Protein AF-A0A8T5KUX3-F1 (afdb_monomer)

Foldseek 3Di:
DVVVVVVVVVVCVVVVVVVVVVVVVVCVVVCQQPFDPPPPQLWFPTKGFPQKWKFKDLDLVCPPGDGDDDDAFDKDKDAFHKMWIWIGRPPDIAIKIKGWHGIFIWGWHDPPGIITITTQDQDFTWIFIAHSVRHTDDTGTGGHPPD

Secondary structure (DSSP, 8-state):
-HHHHHHHHHHHHHHHHHHHHHHHHHHHHHHTS-----TT-TTEEEEEETTPEEEEESSTT-SS-------TT-EEEE-SEEEEEEEEETTEEEEEEEEESS-EEEEEEE-SSEEEEEE-SSS-EEEEEE-TTS-EEEEEEE-----

Mean predicted aligned error: 12.76 Å

Sequence (147 aa):
MVKKKILAIDLVLLVGTAAAVFGMFWYLTYSQVAFSPVGDVDKVLFDFSKDSELFISSDRIFTSLEKINLENGLVI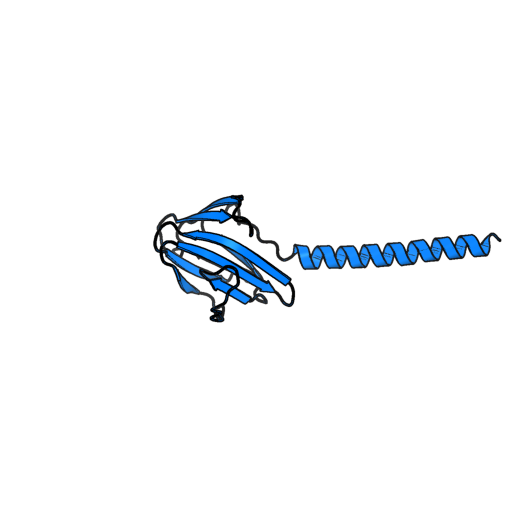PLEEGNYYLKIQTGTVSKIMKFDILEDVKLKVVDFGESYGIVNAEDVLLNVQVNDPDGNYVKSVLLGGGND

Radius of gyration: 21.07 Å; Cα contacts (8 Å, |Δi|>4): 276; chains: 1; bounding box: 60×28×62 Å

Structure (mmCIF, N/CA/C/O backbone):
data_AF-A0A8T5KUX3-F1
#
_entry.id   AF-A0A8T5KUX3-F1
#
loop_
_atom_site.group_PDB
_atom_site.id
_atom_site.type_symbol
_atom_site.label_atom_id
_atom_site.label_alt_id
_atom_site.label_comp_id
_atom_site.label_asym_id
_atom_site.label_entity_id
_atom_site.label_seq_id
_atom_site.pdbx_PDB_ins_code
_atom_site.Cartn_x
_atom_site.Cartn_y
_atom_site.Cartn_z
_atom_site.occupancy
_atom_site.B_iso_or_equiv
_atom_site.auth_seq_id
_atom_site.auth_comp_id
_atom_site.auth_asym_id
_atom_site.auth_atom_id
_atom_site.pdbx_PDB_model_num
ATOM 1 N N . MET A 1 1 ? 42.335 -1.672 -42.114 1.00 58.38 1 MET A N 1
ATOM 2 C CA . MET A 1 1 ? 41.058 -2.386 -41.858 1.00 58.38 1 MET A CA 1
ATOM 3 C C . MET A 1 1 ? 40.909 -2.872 -40.417 1.00 58.38 1 MET A C 1
ATOM 5 O O . MET A 1 1 ? 39.852 -2.648 -39.848 1.00 58.38 1 MET A O 1
ATOM 9 N N . VAL A 1 2 ? 41.940 -3.468 -39.805 1.00 62.22 2 VAL A N 1
ATOM 10 C CA . VAL A 1 2 ? 41.872 -4.054 -38.446 1.00 62.22 2 VAL A CA 1
ATOM 11 C C . VAL A 1 2 ? 41.497 -3.037 -37.353 1.00 62.22 2 VAL A C 1
ATOM 13 O O . VAL A 1 2 ? 40.565 -3.283 -36.596 1.00 62.22 2 VAL A O 1
ATOM 16 N N . LYS A 1 3 ? 42.116 -1.844 -37.338 1.00 65.94 3 LYS A N 1
ATOM 17 C CA . LYS A 1 3 ? 41.801 -0.787 -36.353 1.00 65.94 3 LYS A CA 1
ATOM 18 C C . LYS A 1 3 ? 40.332 -0.339 -36.360 1.00 65.94 3 LYS A C 1
ATOM 20 O O . LYS A 1 3 ? 39.783 -0.104 -35.298 1.00 65.94 3 LYS A O 1
ATOM 25 N N . LYS A 1 4 ? 39.682 -0.262 -37.532 1.00 66.94 4 LYS A N 1
ATOM 26 C CA . LYS A 1 4 ? 38.257 0.120 -37.638 1.00 66.94 4 LYS A CA 1
ATOM 27 C C . LYS A 1 4 ? 37.323 -0.943 -37.047 1.00 66.94 4 LYS A C 1
ATOM 29 O O . LYS A 1 4 ? 36.284 -0.587 -36.512 1.00 66.94 4 LYS A O 1
ATOM 34 N N . LYS A 1 5 ? 37.694 -2.227 -37.137 1.00 69.62 5 LYS A N 1
ATOM 35 C CA . LYS A 1 5 ? 36.919 -3.326 -36.540 1.00 69.62 5 LYS A CA 1
ATOM 36 C C . LYS A 1 5 ? 37.046 -3.348 -35.016 1.00 69.62 5 LYS A C 1
ATOM 38 O O . LYS A 1 5 ? 36.040 -3.532 -34.351 1.00 69.62 5 LYS A O 1
ATOM 43 N N . ILE A 1 6 ? 38.244 -3.099 -34.486 1.00 72.38 6 ILE A N 1
ATOM 44 C CA . ILE A 1 6 ? 38.477 -3.000 -33.034 1.00 72.38 6 ILE A CA 1
ATOM 45 C C . ILE A 1 6 ? 37.669 -1.835 -32.448 1.00 72.38 6 ILE A C 1
ATOM 47 O O . ILE A 1 6 ? 36.907 -2.029 -31.514 1.00 72.38 6 ILE A O 1
ATOM 51 N N . LEU A 1 7 ? 37.721 -0.664 -33.091 1.00 75.88 7 LEU A N 1
ATOM 52 C CA . LEU A 1 7 ? 36.981 0.526 -32.653 1.00 75.88 7 LEU A CA 1
ATOM 53 C C . LEU A 1 7 ? 35.454 0.326 -32.666 1.00 75.88 7 LEU A C 1
ATOM 55 O O . LEU A 1 7 ? 34.754 0.854 -31.810 1.00 75.88 7 LEU A O 1
ATOM 59 N N . ALA A 1 8 ? 34.934 -0.447 -33.624 1.00 76.75 8 ALA A N 1
ATOM 60 C CA . ALA A 1 8 ? 33.513 -0.786 -33.679 1.00 76.75 8 ALA A CA 1
ATOM 61 C C . ALA A 1 8 ? 33.100 -1.762 -32.565 1.00 76.75 8 ALA A C 1
ATOM 63 O O . ALA A 1 8 ? 32.021 -1.615 -32.001 1.00 76.75 8 ALA A O 1
ATOM 64 N N . ILE A 1 9 ? 33.956 -2.733 -32.235 1.00 81.06 9 ILE A N 1
ATOM 65 C CA . ILE A 1 9 ? 33.708 -3.686 -31.145 1.00 81.06 9 ILE A CA 1
ATOM 66 C C . ILE A 1 9 ? 33.728 -2.965 -29.793 1.00 81.06 9 ILE A C 1
ATOM 68 O O . ILE A 1 9 ? 32.810 -3.162 -29.001 1.00 81.06 9 ILE A O 1
ATOM 72 N N . ASP A 1 10 ? 34.701 -2.080 -29.569 1.00 79.00 10 ASP A N 1
ATOM 73 C CA . ASP A 1 10 ? 34.790 -1.283 -28.340 1.00 79.00 10 ASP A CA 1
ATOM 74 C C . ASP A 1 10 ? 33.567 -0.374 -28.165 1.00 79.00 10 ASP A C 1
ATOM 76 O O . ASP A 1 10 ? 33.024 -0.265 -27.067 1.00 79.00 10 ASP A O 1
ATOM 80 N N . LEU A 1 11 ? 33.074 0.229 -29.254 1.00 84.94 11 LEU A N 1
ATOM 81 C CA . LEU A 1 11 ? 31.861 1.047 -29.225 1.00 84.94 11 LEU A CA 1
ATOM 82 C C . LEU A 1 11 ? 30.625 0.219 -28.842 1.00 84.94 11 LEU A C 1
ATOM 84 O O . LEU A 1 11 ? 29.828 0.652 -28.013 1.00 84.94 11 LEU A O 1
ATOM 88 N N . VAL A 1 12 ? 30.467 -0.974 -29.423 1.00 88.56 12 VAL A N 1
ATOM 89 C CA . VAL A 1 12 ? 29.338 -1.870 -29.120 1.00 88.56 12 VAL A CA 1
ATOM 90 C C . VAL A 1 12 ? 29.397 -2.351 -27.673 1.00 88.56 12 VAL A C 1
ATOM 92 O O . VAL A 1 12 ? 28.370 -2.361 -26.998 1.00 88.56 12 VAL A O 1
ATOM 95 N N . LEU A 1 13 ? 30.586 -2.692 -27.172 1.00 87.06 13 LEU A N 1
ATOM 96 C CA . LEU A 1 13 ? 30.791 -3.059 -25.771 1.00 87.06 13 LEU A CA 1
ATOM 97 C C . LEU A 1 13 ? 30.439 -1.907 -24.832 1.00 87.06 13 LEU A C 1
ATOM 99 O O . LEU A 1 13 ? 29.737 -2.120 -23.846 1.00 87.06 13 LEU A O 1
ATOM 103 N N . LEU A 1 14 ? 30.870 -0.687 -25.146 1.00 89.38 14 LEU A N 1
ATOM 104 C CA . LEU A 1 14 ? 30.622 0.478 -24.304 1.00 89.38 14 LEU A CA 1
ATOM 105 C C . LEU A 1 14 ? 29.132 0.849 -24.266 1.00 89.38 14 LEU A C 1
ATOM 107 O O . LEU A 1 14 ? 28.577 1.052 -23.187 1.00 89.38 14 LEU A O 1
ATOM 111 N N . VAL A 1 15 ? 28.459 0.858 -25.421 1.00 90.12 15 VAL A N 1
ATOM 112 C CA . VAL A 1 15 ? 27.014 1.127 -25.512 1.00 90.12 15 VAL A CA 1
ATOM 113 C C . VAL A 1 15 ? 26.199 0.006 -24.867 1.00 90.12 15 VAL A C 1
ATOM 115 O O . VAL A 1 15 ? 25.266 0.286 -24.119 1.00 90.12 15 VAL A O 1
ATOM 118 N N . GLY A 1 16 ? 26.564 -1.256 -25.104 1.00 88.50 16 GLY A N 1
ATOM 119 C CA . GLY A 1 16 ? 25.891 -2.410 -24.508 1.00 88.50 16 GLY A CA 1
ATOM 120 C C . GLY A 1 16 ? 26.022 -2.436 -22.986 1.00 88.50 16 GLY A C 1
ATOM 121 O O . GLY A 1 16 ? 25.038 -2.665 -22.289 1.00 88.50 16 GLY A O 1
ATOM 122 N N . THR A 1 17 ? 27.209 -2.118 -22.464 1.00 89.25 17 THR A N 1
ATOM 123 C CA . THR A 1 17 ? 27.446 -2.039 -21.015 1.00 89.25 17 THR A CA 1
ATOM 124 C C . THR A 1 17 ? 26.673 -0.877 -20.398 1.00 89.25 17 THR A C 1
ATOM 126 O O . THR A 1 17 ? 26.015 -1.061 -19.379 1.00 89.25 17 THR A O 1
ATOM 129 N N . ALA A 1 18 ? 26.673 0.299 -21.033 1.00 88.12 18 ALA A N 1
ATOM 130 C CA . ALA A 1 18 ? 25.885 1.435 -20.562 1.00 88.12 18 ALA A CA 1
ATOM 131 C C . ALA A 1 18 ? 24.381 1.112 -20.540 1.00 88.12 18 ALA A C 1
ATOM 133 O O . ALA A 1 18 ? 23.720 1.356 -19.535 1.00 88.12 18 ALA A O 1
ATOM 134 N N . ALA A 1 19 ? 23.851 0.502 -21.604 1.00 87.06 19 ALA A N 1
ATOM 135 C CA . ALA A 1 19 ? 22.453 0.086 -21.672 1.00 87.06 19 ALA A CA 1
ATOM 136 C C . ALA A 1 19 ? 22.104 -0.964 -20.604 1.00 87.06 19 ALA A C 1
ATOM 138 O O . ALA A 1 19 ? 21.050 -0.867 -19.982 1.00 87.06 19 ALA A O 1
ATOM 139 N N . ALA A 1 20 ? 22.994 -1.927 -20.348 1.00 86.69 20 ALA A N 1
ATOM 140 C CA . ALA A 1 20 ? 22.808 -2.925 -19.297 1.00 86.69 20 ALA A CA 1
ATOM 141 C C . ALA A 1 20 ? 22.789 -2.290 -17.898 1.00 86.69 20 ALA A C 1
ATOM 143 O O . ALA A 1 20 ? 21.924 -2.616 -17.090 1.00 86.69 20 ALA A O 1
ATOM 144 N N . VAL A 1 21 ? 23.692 -1.343 -17.626 1.00 85.62 21 VAL A N 1
ATOM 145 C CA . VAL A 1 21 ? 23.729 -0.607 -16.354 1.00 85.62 21 VAL A CA 1
ATOM 146 C C . VAL A 1 21 ? 22.464 0.235 -16.178 1.00 85.62 21 VAL A C 1
ATOM 148 O O . VAL A 1 21 ? 21.827 0.156 -15.132 1.00 85.62 21 VAL A O 1
ATOM 151 N N . PHE A 1 22 ? 22.038 0.977 -17.205 1.00 82.62 22 PHE A N 1
ATOM 152 C CA . PHE A 1 22 ? 20.776 1.725 -17.168 1.00 82.62 22 PHE A CA 1
ATOM 153 C C . PHE A 1 22 ? 19.563 0.810 -16.973 1.00 82.62 22 PHE A C 1
ATOM 155 O O . PHE A 1 22 ? 18.687 1.127 -16.174 1.00 82.62 22 PHE A O 1
ATOM 162 N N . GLY A 1 23 ? 19.527 -0.340 -17.651 1.00 77.12 23 GLY A N 1
ATOM 163 C CA . GLY A 1 23 ? 18.481 -1.345 -17.476 1.00 77.12 23 GLY A CA 1
ATOM 164 C C . GLY A 1 23 ? 18.457 -1.929 -16.063 1.00 77.12 23 GLY A C 1
ATOM 165 O O . GLY A 1 23 ? 17.382 -2.142 -15.512 1.00 77.12 23 GLY A O 1
ATOM 166 N N . MET A 1 24 ? 19.622 -2.123 -15.443 1.00 73.00 24 MET A N 1
ATOM 167 C CA . MET A 1 24 ? 19.733 -2.589 -14.061 1.00 73.00 24 MET A CA 1
ATOM 168 C C . MET A 1 24 ? 19.239 -1.536 -13.064 1.00 73.00 24 MET A C 1
ATOM 170 O O . MET A 1 24 ? 18.471 -1.875 -12.169 1.00 73.00 24 MET A O 1
ATOM 174 N N . PHE A 1 25 ? 19.602 -0.261 -13.240 1.00 69.94 25 PHE A N 1
ATOM 175 C CA . PHE A 1 25 ? 19.051 0.826 -12.424 1.00 69.94 25 PHE A CA 1
ATOM 176 C C . PHE A 1 25 ? 17.536 0.948 -12.596 1.00 69.94 25 PHE A C 1
ATOM 178 O O . PHE A 1 25 ? 16.821 1.042 -11.605 1.00 69.94 25 PHE A O 1
ATOM 185 N N . TRP A 1 26 ? 17.034 0.861 -13.830 1.00 63.53 26 TRP A N 1
ATOM 186 C CA . TRP A 1 26 ? 15.598 0.858 -14.102 1.00 63.53 26 TRP A CA 1
ATOM 187 C C . TRP A 1 26 ? 14.897 -0.314 -13.410 1.00 63.53 26 TRP A C 1
ATOM 189 O O . TRP A 1 26 ? 13.910 -0.117 -12.710 1.00 63.53 26 TRP A O 1
ATOM 199 N N . TYR A 1 27 ? 15.427 -1.531 -13.540 1.00 64.06 27 TYR A N 1
ATOM 200 C CA . TYR A 1 27 ? 14.873 -2.705 -12.871 1.00 64.06 27 TYR A CA 1
ATOM 201 C C . TYR A 1 27 ? 14.849 -2.529 -11.351 1.00 64.06 27 TYR A C 1
ATOM 203 O O . TYR A 1 27 ? 13.820 -2.778 -10.739 1.00 64.06 27 TYR A O 1
ATOM 211 N N . LEU A 1 28 ? 15.934 -2.050 -10.741 1.00 56.12 28 LEU A N 1
ATOM 212 C CA . LEU A 1 28 ? 16.003 -1.861 -9.292 1.00 56.12 28 LEU A CA 1
ATOM 213 C C . LEU A 1 28 ? 15.039 -0.774 -8.801 1.00 56.12 28 LEU A C 1
ATOM 215 O O . LEU A 1 28 ? 14.338 -1.000 -7.823 1.00 56.12 28 LEU A O 1
ATOM 219 N N . THR A 1 29 ? 14.934 0.364 -9.489 1.00 54.69 29 THR A N 1
ATOM 220 C CA . THR A 1 29 ? 14.006 1.439 -9.102 1.00 54.69 29 THR A CA 1
ATOM 221 C C . THR A 1 29 ? 12.540 1.026 -9.264 1.00 54.69 29 THR A C 1
ATOM 223 O O . THR A 1 29 ? 11.725 1.325 -8.399 1.00 54.69 29 THR A O 1
ATOM 226 N N . TYR A 1 30 ? 12.188 0.294 -10.325 1.00 49.00 30 TYR A N 1
ATOM 227 C CA . TYR A 1 30 ? 10.811 -0.177 -10.532 1.00 49.00 30 TYR A CA 1
ATOM 228 C C . TYR A 1 30 ? 10.463 -1.420 -9.697 1.00 49.00 30 TYR A C 1
ATOM 230 O O . TYR A 1 30 ? 9.306 -1.605 -9.330 1.00 49.00 30 TYR A O 1
ATOM 238 N N . SER A 1 31 ? 11.448 -2.260 -9.368 1.00 46.62 31 SER A N 1
ATOM 239 C CA . SER A 1 31 ? 11.279 -3.443 -8.515 1.00 46.62 31 SER A CA 1
ATOM 240 C C . SER A 1 31 ? 11.194 -3.100 -7.028 1.00 46.62 31 SER A C 1
ATOM 242 O O . SER A 1 31 ? 10.744 -3.944 -6.257 1.00 46.62 31 SER A O 1
ATOM 244 N N . GLN A 1 32 ? 11.636 -1.909 -6.611 1.00 43.28 32 GLN A N 1
ATOM 245 C CA . GLN A 1 32 ? 11.576 -1.467 -5.213 1.00 43.28 32 GLN A CA 1
ATOM 246 C C . GLN A 1 32 ? 10.194 -0.988 -4.774 1.00 43.28 32 GLN A C 1
ATOM 248 O O . GLN A 1 32 ? 9.967 -0.839 -3.578 1.00 43.28 32 GLN A O 1
ATOM 253 N N . VAL A 1 33 ? 9.224 -0.880 -5.689 1.00 45.38 33 VAL A N 1
ATOM 254 C CA . VAL A 1 33 ? 7.807 -0.918 -5.299 1.00 45.38 33 VAL A CA 1
ATOM 255 C C . VAL A 1 33 ? 7.422 -2.381 -5.025 1.00 45.38 33 VAL A C 1
ATOM 257 O O . VAL A 1 33 ? 6.582 -2.990 -5.694 1.00 45.38 33 VAL A O 1
ATOM 260 N N . ALA A 1 34 ? 8.150 -2.995 -4.094 1.00 43.97 34 ALA A N 1
ATOM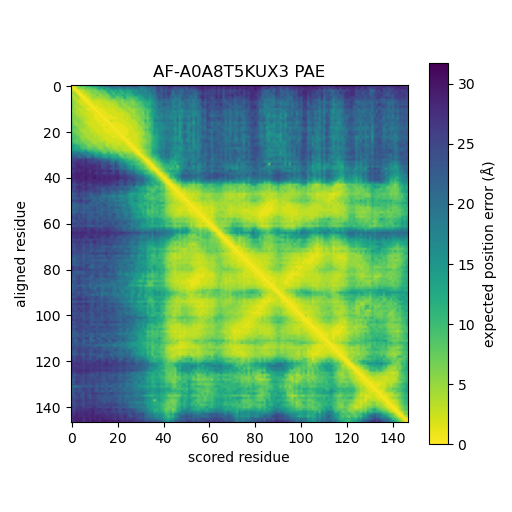 261 C CA . ALA A 1 34 ? 8.013 -4.384 -3.711 1.00 43.97 34 ALA A CA 1
ATOM 262 C C . ALA A 1 34 ? 6.823 -4.505 -2.764 1.00 43.97 34 ALA A C 1
ATOM 264 O O . ALA A 1 34 ? 6.962 -4.440 -1.556 1.00 43.97 34 ALA A O 1
ATOM 265 N N . PHE A 1 35 ? 5.636 -4.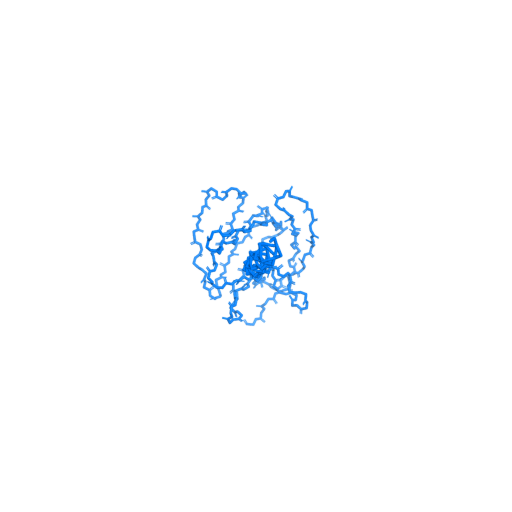709 -3.327 1.00 50.19 35 PHE A N 1
ATOM 266 C CA . PHE A 1 35 ? 4.474 -5.111 -2.543 1.00 50.19 35 PHE A CA 1
ATOM 267 C C . PHE A 1 35 ? 4.619 -6.585 -2.195 1.00 50.19 35 PHE A C 1
ATOM 269 O O . PHE A 1 35 ? 4.157 -7.445 -2.952 1.00 50.19 35 PHE A O 1
ATOM 276 N N . SER A 1 36 ? 5.262 -6.893 -1.076 1.00 42.88 36 SER A N 1
ATOM 277 C CA . SER A 1 36 ? 5.134 -8.231 -0.523 1.00 42.88 36 SER A CA 1
ATOM 278 C C . SER A 1 36 ? 3.942 -8.234 0.431 1.00 42.88 36 SER A C 1
ATOM 280 O O . SER A 1 36 ? 3.951 -7.464 1.389 1.00 42.88 36 SER A O 1
ATOM 282 N N . PRO A 1 37 ? 2.922 -9.105 0.267 1.00 46.50 37 PRO A N 1
ATOM 283 C CA . PRO A 1 37 ? 2.334 -9.688 1.469 1.00 46.50 37 PRO A CA 1
ATOM 284 C C . PRO A 1 37 ? 3.479 -10.105 2.377 1.00 46.50 37 PRO A C 1
ATOM 286 O O . PRO A 1 37 ? 4.336 -10.884 1.946 1.00 46.50 37 PRO A O 1
ATOM 289 N N . VAL A 1 38 ? 3.525 -9.578 3.590 1.00 46.84 38 VAL A N 1
ATOM 290 C CA . VAL A 1 38 ? 4.487 -10.070 4.563 1.00 46.84 38 VAL A CA 1
ATOM 291 C C . VAL A 1 38 ? 3.971 -11.437 5.008 1.00 46.84 38 VAL A C 1
ATOM 293 O O . VAL A 1 38 ? 3.124 -11.545 5.887 1.00 46.84 38 VAL A O 1
ATOM 296 N N . GLY A 1 39 ? 4.420 -12.491 4.324 1.00 42.16 39 GLY A N 1
ATOM 297 C CA . GLY A 1 39 ? 4.319 -13.845 4.853 1.00 42.16 39 GLY A CA 1
ATOM 298 C C . GLY A 1 39 ? 5.090 -13.891 6.170 1.00 42.16 39 GLY A C 1
ATOM 299 O O . GLY A 1 39 ? 6.221 -13.415 6.208 1.00 42.16 39 GLY A O 1
ATOM 300 N N . ASP A 1 40 ? 4.443 -14.418 7.209 1.00 40.84 40 ASP A N 1
ATOM 301 C CA . ASP A 1 40 ? 4.832 -14.487 8.632 1.00 40.84 40 ASP A CA 1
ATOM 302 C C . ASP A 1 40 ? 4.423 -13.324 9.547 1.00 40.84 40 ASP A C 1
ATOM 304 O O . ASP A 1 40 ? 4.590 -13.434 10.762 1.00 40.84 40 ASP A O 1
ATOM 308 N N . VAL A 1 41 ? 3.798 -12.257 9.038 1.00 47.31 41 VAL A N 1
ATOM 309 C CA . VAL A 1 41 ? 3.125 -11.280 9.908 1.00 47.31 41 VAL A CA 1
ATOM 310 C C . VAL A 1 41 ? 1.661 -11.236 9.506 1.00 47.31 41 VAL A C 1
ATOM 312 O O . VAL A 1 41 ? 1.281 -10.462 8.632 1.00 47.31 41 VAL A O 1
ATOM 315 N N . ASP A 1 42 ? 0.838 -12.055 10.168 1.00 52.28 42 ASP A N 1
ATOM 316 C CA . ASP A 1 42 ? -0.619 -12.214 9.976 1.00 52.28 42 ASP A CA 1
ATOM 317 C C . ASP A 1 42 ? -1.438 -10.907 10.101 1.00 52.28 42 ASP A C 1
ATOM 319 O O . ASP A 1 42 ? -2.657 -10.940 10.205 1.00 52.28 42 ASP A O 1
ATOM 323 N N . LYS A 1 43 ? -0.796 -9.738 10.139 1.00 60.38 43 LYS A N 1
ATOM 324 C CA . LYS A 1 43 ? -1.396 -8.441 10.443 1.00 60.38 43 LYS A CA 1
ATOM 325 C C . LYS A 1 43 ? -1.198 -7.392 9.346 1.00 60.38 43 LYS A C 1
ATOM 327 O O . LYS A 1 43 ? -1.892 -6.386 9.395 1.00 60.38 43 LYS A O 1
ATOM 332 N N . VAL A 1 44 ? -0.299 -7.582 8.368 1.00 64.31 44 VAL A N 1
ATOM 333 C CA . VAL A 1 44 ? 0.042 -6.538 7.372 1.00 64.31 44 VAL A CA 1
ATOM 334 C C . VAL A 1 44 ? -0.543 -6.847 5.988 1.00 64.31 44 VAL A C 1
ATOM 336 O O . VAL A 1 44 ? -0.139 -7.794 5.316 1.00 64.31 44 VAL A O 1
ATOM 339 N N . LEU A 1 45 ? -1.475 -6.003 5.539 1.00 68.69 45 LEU A N 1
ATOM 340 C CA . LEU A 1 45 ? -2.113 -6.045 4.216 1.00 68.69 45 LEU A CA 1
ATOM 341 C C . LEU A 1 45 ? -1.136 -5.699 3.093 1.00 68.69 45 LEU A C 1
ATOM 343 O O . LEU A 1 45 ? -1.022 -6.425 2.102 1.00 68.69 45 LEU A O 1
ATOM 347 N N . PHE A 1 46 ? -0.459 -4.565 3.260 1.00 73.69 46 PHE A N 1
ATOM 348 C CA . PHE A 1 46 ? 0.443 -3.966 2.285 1.00 73.69 46 PHE A CA 1
ATOM 349 C C . PHE A 1 46 ? 1.532 -3.200 3.022 1.00 73.69 46 PHE A C 1
ATOM 351 O O . PHE A 1 46 ? 1.236 -2.560 4.028 1.00 73.69 46 PHE A O 1
ATOM 358 N N . ASP A 1 47 ? 2.746 -3.229 2.485 1.00 75.75 47 ASP A N 1
ATOM 359 C CA . ASP A 1 47 ? 3.856 -2.363 2.872 1.00 75.75 47 ASP A CA 1
ATOM 360 C C . ASP A 1 47 ? 4.223 -1.464 1.677 1.00 75.75 47 ASP A C 1
ATOM 362 O O . ASP A 1 47 ? 4.021 -1.837 0.514 1.00 75.75 47 ASP A O 1
ATOM 366 N N . PHE A 1 48 ? 4.642 -0.233 1.962 1.00 79.25 48 PHE A N 1
ATOM 367 C CA . PHE A 1 48 ? 5.054 0.739 0.957 1.00 79.25 48 PHE A CA 1
ATOM 368 C C . PHE A 1 48 ? 5.952 1.825 1.542 1.00 79.25 48 PHE A C 1
ATOM 370 O O . PHE A 1 48 ? 5.871 2.180 2.715 1.00 79.25 48 PHE A O 1
ATOM 377 N N . SER A 1 49 ? 6.811 2.386 0.698 1.00 79.94 49 SER A N 1
ATOM 378 C CA . SER A 1 49 ? 7.777 3.407 1.104 1.00 79.94 49 SER A CA 1
ATOM 379 C C . SER A 1 49 ? 7.102 4.698 1.594 1.00 79.94 49 SER A C 1
ATOM 381 O O . SER A 1 49 ? 6.058 5.107 1.084 1.00 79.94 49 SER A O 1
ATOM 383 N N . LYS A 1 50 ? 7.722 5.376 2.568 1.00 82.25 50 LYS A N 1
ATOM 384 C CA . LYS A 1 50 ? 7.205 6.618 3.182 1.00 82.25 50 LYS A CA 1
ATOM 385 C C . LYS A 1 50 ? 7.097 7.812 2.234 1.00 82.25 50 LYS A C 1
ATOM 387 O O . LYS A 1 50 ? 6.373 8.758 2.519 1.00 82.25 50 LYS A O 1
ATOM 392 N N . ASP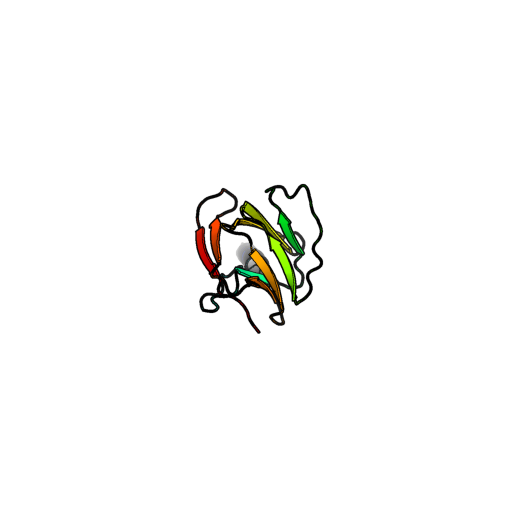 A 1 51 ? 7.822 7.785 1.123 1.00 82.06 51 ASP A N 1
ATOM 393 C CA . ASP A 1 51 ? 7.743 8.789 0.057 1.00 82.06 51 ASP A CA 1
ATOM 394 C C . ASP A 1 51 ? 6.540 8.584 -0.883 1.00 82.06 51 ASP A C 1
ATOM 396 O O . ASP A 1 51 ? 6.369 9.331 -1.848 1.00 82.06 51 ASP A O 1
ATOM 400 N N . SER A 1 52 ? 5.715 7.570 -0.615 1.00 83.06 52 SER A N 1
ATOM 401 C CA . SER A 1 52 ? 4.568 7.213 -1.439 1.00 83.06 52 SER A CA 1
ATOM 402 C C . SER A 1 52 ? 3.270 7.819 -0.910 1.00 83.06 52 SER A C 1
ATOM 404 O O . SER A 1 52 ? 3.051 7.934 0.292 1.00 83.06 52 SER A O 1
ATOM 406 N N . GLU A 1 53 ? 2.371 8.167 -1.824 1.00 83.69 53 GLU A N 1
ATOM 407 C CA . GLU A 1 53 ? 1.009 8.599 -1.522 1.00 83.69 53 GLU A CA 1
ATOM 408 C C . GLU A 1 53 ? 0.054 7.402 -1.593 1.00 83.69 53 GLU A C 1
ATOM 410 O O . GLU A 1 53 ? 0.098 6.626 -2.552 1.00 83.69 53 GLU A O 1
ATOM 415 N N . LEU A 1 54 ? -0.825 7.265 -0.597 1.00 83.50 54 LEU A N 1
ATOM 416 C CA . LEU A 1 54 ? -1.863 6.237 -0.549 1.00 83.50 54 LEU A CA 1
ATOM 417 C C . LEU A 1 54 ? -3.224 6.838 -0.901 1.00 83.50 54 LEU A C 1
ATOM 419 O O . LEU A 1 54 ? -3.641 7.845 -0.330 1.00 83.50 54 LEU A O 1
ATOM 423 N N . PHE A 1 55 ? -3.949 6.159 -1.781 1.00 85.62 55 PHE A N 1
ATOM 424 C CA . PHE A 1 55 ? -5.324 6.478 -2.136 1.00 85.62 55 PHE A CA 1
ATOM 425 C C . PHE A 1 55 ? -6.186 5.230 -2.000 1.00 85.62 55 PHE A C 1
ATOM 427 O O . PHE A 1 55 ? -5.816 4.158 -2.481 1.00 85.62 55 PHE A O 1
ATOM 434 N N . ILE A 1 56 ? -7.353 5.381 -1.383 1.00 85.31 56 ILE A N 1
ATOM 435 C CA . ILE A 1 56 ? -8.371 4.335 -1.291 1.00 85.31 56 ILE A CA 1
ATOM 436 C C . ILE A 1 56 ? -9.663 4.908 -1.862 1.00 85.31 56 ILE A C 1
ATOM 438 O O . ILE A 1 56 ? -10.050 6.024 -1.526 1.00 85.31 56 ILE A O 1
ATOM 442 N N . SER A 1 57 ? -10.312 4.173 -2.760 1.00 85.94 57 SER A N 1
ATOM 443 C CA . SER A 1 57 ? -11.570 4.599 -3.373 1.00 85.94 57 SER A CA 1
ATOM 444 C C . SER A 1 57 ? -12.430 3.399 -3.741 1.00 85.94 57 SER A C 1
ATOM 446 O O . SER A 1 57 ? -11.906 2.338 -4.056 1.00 85.94 57 SER A O 1
ATOM 448 N N . SER A 1 58 ? -13.750 3.560 -3.755 1.00 85.81 58 SER A N 1
ATOM 449 C CA . SER A 1 58 ? -14.670 2.575 -4.343 1.00 85.81 58 SER A CA 1
ATOM 450 C C . SER A 1 58 ? -14.681 2.617 -5.880 1.00 85.81 58 SER A C 1
ATOM 452 O O . SER A 1 58 ? -15.256 1.741 -6.524 1.00 85.81 58 SER A O 1
ATOM 454 N N . ASP A 1 59 ? -14.014 3.606 -6.487 1.00 83.81 59 ASP A N 1
ATOM 455 C CA . ASP A 1 59 ? -13.918 3.792 -7.933 1.00 83.81 59 ASP A CA 1
ATOM 456 C C . ASP A 1 59 ? -12.488 3.548 -8.451 1.00 83.81 59 ASP A C 1
ATOM 458 O O . ASP A 1 59 ? -11.518 4.135 -7.970 1.00 83.81 59 ASP A O 1
ATOM 462 N N . ARG A 1 60 ? -12.360 2.721 -9.499 1.00 80.56 60 ARG A N 1
ATOM 463 C CA . ARG A 1 60 ? -11.078 2.327 -10.115 1.00 80.56 60 ARG A CA 1
ATOM 464 C C . ARG A 1 60 ? -10.302 3.513 -10.678 1.00 80.56 60 ARG A C 1
ATOM 466 O O . ARG A 1 60 ? -9.075 3.466 -10.735 1.00 80.56 60 ARG A O 1
ATOM 473 N N . ILE A 1 61 ? -11.003 4.542 -11.152 1.00 81.81 61 ILE A N 1
ATOM 474 C CA . ILE A 1 61 ? -10.370 5.735 -11.733 1.00 81.81 61 ILE A CA 1
ATOM 475 C C . ILE A 1 61 ? -10.098 6.822 -10.688 1.00 81.81 61 ILE A C 1
ATOM 477 O O . ILE A 1 61 ? -9.555 7.866 -11.043 1.00 81.81 61 ILE A O 1
ATOM 481 N N . PHE A 1 62 ? -10.415 6.555 -9.414 1.00 79.44 62 PHE A N 1
ATOM 482 C CA . PHE A 1 62 ? -10.188 7.454 -8.288 1.00 79.44 62 PHE A CA 1
ATOM 483 C C . PHE A 1 62 ? -10.734 8.863 -8.566 1.00 79.44 62 PHE A C 1
ATOM 485 O O . PHE A 1 62 ? -10.010 9.847 -8.481 1.00 79.44 62 PHE A O 1
ATOM 492 N N . THR A 1 63 ? -12.005 8.985 -8.956 1.00 71.88 63 THR A N 1
ATOM 493 C CA . THR A 1 63 ? -12.620 10.297 -9.251 1.00 71.88 63 THR A CA 1
ATOM 494 C C . THR A 1 63 ? -12.765 11.189 -8.018 1.00 71.88 63 THR A C 1
ATOM 496 O O . THR A 1 63 ? -12.678 12.411 -8.134 1.00 71.88 63 THR A O 1
ATOM 499 N N . SER A 1 64 ? -12.939 10.592 -6.838 1.00 61.12 64 SER A N 1
ATOM 500 C CA . SER A 1 64 ? -12.946 11.285 -5.549 1.00 61.12 64 SER A CA 1
ATOM 501 C C . SER A 1 64 ? -11.628 11.021 -4.825 1.00 61.12 64 SER A C 1
ATOM 503 O O . SER A 1 64 ? -11.512 10.070 -4.054 1.00 61.12 64 SER A O 1
ATOM 505 N N . LEU A 1 65 ? -10.610 11.832 -5.122 1.00 61.66 65 LEU A N 1
ATOM 506 C CA . LEU A 1 65 ? -9.325 11.788 -4.424 1.00 61.66 65 LEU A CA 1
ATOM 507 C C . LEU A 1 65 ? -9.410 12.659 -3.177 1.00 61.66 65 LEU A C 1
ATOM 509 O O . LEU A 1 65 ? -9.176 13.865 -3.242 1.00 61.66 65 LEU A O 1
ATOM 513 N N . GLU A 1 66 ? -9.695 12.051 -2.033 1.00 59.34 66 GLU A N 1
ATOM 514 C CA . GLU A 1 66 ? -9.314 12.670 -0.772 1.00 59.34 66 GLU A CA 1
ATOM 515 C C . GLU A 1 66 ? -7.867 12.261 -0.493 1.00 59.34 66 GLU A C 1
ATOM 517 O O . GLU A 1 66 ? -7.545 11.079 -0.362 1.00 59.34 66 GLU A O 1
ATOM 522 N N . LYS A 1 67 ? -6.952 13.235 -0.523 1.00 61.00 67 LYS A N 1
ATOM 523 C CA . LYS A 1 67 ? -5.544 12.973 -0.236 1.00 61.00 67 LYS A CA 1
ATOM 524 C C . LYS A 1 67 ? -5.421 12.656 1.250 1.00 61.00 67 LYS A C 1
ATOM 526 O O . LYS A 1 67 ? -5.551 13.544 2.089 1.00 61.00 67 LYS A O 1
ATOM 531 N N . ILE A 1 68 ? -5.166 11.391 1.556 1.00 68.38 68 ILE A N 1
ATOM 532 C CA . ILE A 1 68 ? -4.927 10.934 2.917 1.00 68.38 68 ILE A CA 1
ATOM 533 C C . ILE A 1 68 ? -3.488 11.307 3.280 1.00 68.38 68 ILE A C 1
ATOM 535 O O . ILE A 1 68 ? -2.538 10.794 2.687 1.00 68.38 68 ILE A O 1
ATOM 539 N N . ASN A 1 69 ? -3.312 12.216 4.241 1.00 73.94 69 ASN A N 1
ATOM 540 C CA . ASN A 1 69 ? -1.997 12.438 4.835 1.00 73.94 69 ASN A CA 1
ATOM 541 C C . ASN A 1 69 ? -1.660 11.219 5.691 1.00 73.94 69 ASN A C 1
ATOM 543 O O . ASN A 1 69 ? -2.318 10.946 6.693 1.00 73.94 69 ASN A O 1
ATOM 547 N N . LEU A 1 70 ? -0.664 10.462 5.247 1.00 76.88 70 LEU A N 1
ATOM 548 C CA . LEU A 1 70 ? -0.210 9.265 5.930 1.00 76.88 70 LEU A CA 1
ATOM 549 C C . LEU A 1 70 ? 0.514 9.653 7.216 1.00 76.88 70 LEU A C 1
ATOM 551 O O . LEU A 1 70 ? 1.599 10.230 7.184 1.00 76.88 70 LEU A O 1
ATOM 555 N N . GLU A 1 71 ? -0.091 9.309 8.345 1.00 82.00 71 GLU A N 1
ATOM 556 C CA . GLU A 1 71 ? 0.499 9.446 9.671 1.00 82.00 71 GLU A CA 1
ATOM 557 C C . GLU A 1 71 ? 0.427 8.100 10.396 1.00 82.00 71 GLU A C 1
ATOM 559 O O . GLU A 1 71 ? -0.502 7.311 10.197 1.00 82.00 71 GLU A O 1
ATOM 564 N N . ASN A 1 72 ? 1.421 7.820 11.241 1.00 82.06 72 ASN A N 1
ATOM 565 C CA . ASN A 1 72 ? 1.411 6.606 12.050 1.00 82.06 72 ASN A CA 1
ATOM 566 C C . ASN A 1 72 ? 0.188 6.600 12.979 1.00 82.06 72 ASN A C 1
ATOM 568 O O . ASN A 1 72 ? -0.060 7.573 13.689 1.00 82.06 72 ASN A O 1
ATOM 572 N N . GLY A 1 73 ? -0.550 5.493 13.000 1.00 81.25 73 GLY A N 1
ATOM 573 C CA . GLY A 1 73 ? -1.772 5.354 13.783 1.00 81.25 73 GLY A CA 1
ATOM 574 C C . GLY A 1 73 ? -3.023 5.934 13.125 1.00 81.25 73 GLY A C 1
ATOM 575 O O . GLY A 1 73 ? -4.083 5.872 13.745 1.00 81.25 73 GLY A O 1
ATOM 576 N N . LEU A 1 74 ? -2.943 6.448 11.891 1.00 84.50 74 LEU A N 1
ATOM 577 C CA . LEU A 1 74 ? -4.128 6.829 11.127 1.00 84.50 74 LEU A CA 1
ATOM 578 C C . LEU A 1 74 ? -5.059 5.623 10.975 1.00 84.50 74 LEU A C 1
ATOM 580 O O . LEU A 1 74 ? -4.637 4.572 10.491 1.00 84.50 74 LEU A O 1
ATOM 584 N N . VAL A 1 75 ? -6.326 5.803 11.348 1.00 84.44 75 VAL A N 1
ATOM 585 C CA . VAL A 1 75 ? -7.369 4.786 11.216 1.00 84.44 75 VAL A CA 1
ATOM 586 C C . VAL A 1 75 ? -8.308 5.158 10.074 1.00 84.44 75 VAL A C 1
ATOM 588 O O . VAL A 1 75 ? -8.871 6.250 10.058 1.00 84.44 75 VAL A O 1
ATOM 591 N N . ILE A 1 76 ? -8.482 4.236 9.133 1.00 84.00 76 ILE A N 1
ATOM 592 C CA . ILE A 1 76 ? -9.312 4.370 7.940 1.00 84.00 76 ILE A CA 1
ATOM 593 C C . ILE A 1 76 ? -10.489 3.396 8.089 1.00 84.00 76 ILE A C 1
ATOM 595 O O . ILE A 1 76 ? -10.294 2.187 7.925 1.00 84.00 76 ILE A O 1
ATOM 599 N N . PRO A 1 77 ? -11.690 3.879 8.446 1.00 84.75 77 PRO A N 1
ATOM 600 C CA . PRO A 1 77 ? -12.882 3.042 8.469 1.00 84.75 77 PRO A CA 1
ATOM 601 C C . PRO A 1 77 ? -13.335 2.742 7.035 1.00 84.75 77 PRO A C 1
ATOM 603 O O . PRO A 1 77 ? -13.404 3.647 6.203 1.00 84.75 77 PRO A O 1
ATOM 606 N N . LEU A 1 78 ? -13.646 1.480 6.758 1.00 83.62 78 LEU A N 1
ATOM 607 C CA . LEU A 1 78 ? -14.204 1.007 5.496 1.00 83.62 78 LEU A CA 1
ATOM 608 C C . LEU A 1 78 ? -15.430 0.148 5.797 1.00 83.62 78 LEU A C 1
ATOM 610 O O . LEU A 1 78 ? -15.397 -0.685 6.698 1.00 83.62 78 LEU A O 1
ATOM 614 N N . GLU A 1 79 ? -16.499 0.364 5.045 1.00 86.06 79 GLU A N 1
ATOM 615 C CA . GLU A 1 79 ? -17.703 -0.465 5.114 1.00 86.06 79 GLU A CA 1
ATOM 616 C C . GLU A 1 79 ? -17.528 -1.719 4.241 1.00 86.06 79 GLU A C 1
ATOM 618 O O . GLU A 1 79 ? -16.581 -1.814 3.454 1.00 86.06 79 GLU A O 1
ATOM 623 N N . GLU A 1 80 ? -18.438 -2.686 4.356 1.00 86.38 80 GLU A N 1
ATOM 624 C CA . GLU A 1 80 ? -18.529 -3.800 3.404 1.00 86.38 80 GLU A CA 1
ATOM 625 C C . GLU A 1 80 ? -18.607 -3.277 1.955 1.00 86.38 80 GLU A C 1
ATOM 627 O O . GLU A 1 80 ? -19.461 -2.459 1.598 1.00 86.38 80 GLU A O 1
ATOM 632 N N . GLY A 1 81 ? -17.719 -3.754 1.078 1.00 86.50 81 GLY A N 1
ATOM 633 C CA . GLY A 1 81 ? -17.681 -3.266 -0.293 1.00 86.50 81 GLY A CA 1
ATOM 634 C C . GLY A 1 81 ? -16.447 -3.645 -1.103 1.00 86.50 81 GLY A C 1
ATOM 635 O O . GLY A 1 81 ? -15.527 -4.322 -0.651 1.00 86.50 81 GLY A 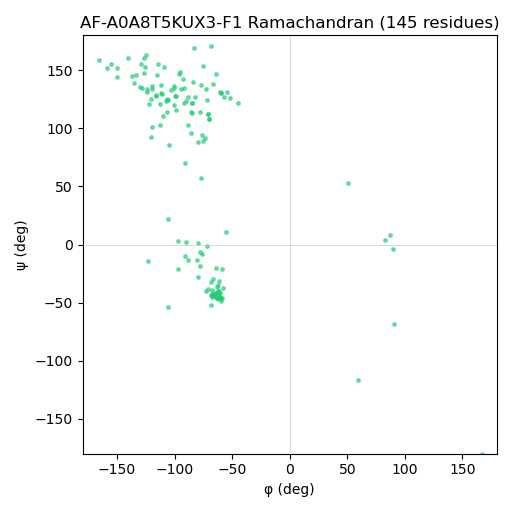O 1
ATOM 636 N N . ASN A 1 82 ? -16.437 -3.184 -2.354 1.00 85.12 82 ASN A N 1
ATOM 637 C CA . ASN A 1 82 ? -15.308 -3.348 -3.267 1.00 85.12 82 ASN A CA 1
ATOM 638 C C . ASN A 1 82 ? -14.508 -2.046 -3.292 1.00 85.12 82 ASN A C 1
ATOM 640 O O . ASN A 1 82 ? -15.067 -0.986 -3.585 1.00 85.12 82 ASN A O 1
ATOM 644 N N . TYR A 1 83 ? -13.204 -2.138 -3.061 1.00 85.56 83 TYR A N 1
ATOM 645 C CA . TYR A 1 83 ? -12.325 -0.980 -3.008 1.00 85.56 83 TYR A CA 1
ATOM 646 C C . TYR A 1 83 ? -11.102 -1.157 -3.902 1.00 85.56 83 TYR A C 1
ATOM 648 O O . TYR A 1 83 ? -10.644 -2.258 -4.210 1.00 85.56 83 TYR A O 1
ATOM 656 N N . TYR A 1 84 ? -10.557 -0.021 -4.310 1.00 84.75 84 TYR A N 1
ATOM 657 C CA . TYR A 1 84 ? -9.323 0.111 -5.053 1.00 84.75 84 TYR A CA 1
ATOM 658 C C . TYR A 1 84 ? -8.325 0.872 -4.198 1.00 84.75 84 TYR A C 1
ATOM 660 O O . TYR A 1 84 ? -8.602 1.965 -3.703 1.00 84.75 84 TYR A O 1
ATOM 668 N N . LEU A 1 85 ? -7.146 0.285 -4.047 1.00 82.12 85 LEU A N 1
ATOM 669 C CA . LEU A 1 85 ? -6.006 0.889 -3.387 1.00 82.12 85 LEU A CA 1
ATOM 670 C C . LEU A 1 85 ? -5.006 1.299 -4.455 1.00 82.12 85 LEU A C 1
ATOM 672 O O . LEU A 1 85 ? -4.572 0.461 -5.248 1.00 82.12 85 LEU A O 1
ATOM 676 N N . LYS A 1 86 ? -4.627 2.572 -4.476 1.00 83.88 86 LYS A N 1
ATOM 677 C CA . LYS A 1 86 ? -3.545 3.077 -5.313 1.00 83.88 86 LYS A CA 1
ATOM 678 C C . LYS A 1 86 ? -2.433 3.595 -4.429 1.00 83.88 86 LYS A C 1
ATOM 680 O O . LYS A 1 86 ? -2.663 4.441 -3.574 1.00 83.88 86 LYS A O 1
ATOM 685 N N . ILE A 1 87 ? -1.225 3.124 -4.697 1.00 82.19 87 ILE A N 1
ATOM 686 C CA . ILE A 1 87 ? -0.009 3.697 -4.125 1.00 82.19 87 ILE A CA 1
ATOM 687 C C . ILE A 1 87 ? 0.754 4.371 -5.248 1.00 82.19 87 ILE A C 1
ATOM 689 O O . ILE A 1 87 ? 0.946 3.778 -6.315 1.00 82.19 87 ILE A O 1
ATOM 693 N N . GLN A 1 88 ? 1.143 5.620 -5.023 1.00 83.12 88 GLN A N 1
ATOM 694 C CA . GLN A 1 88 ? 1.854 6.432 -5.994 1.00 83.12 88 GLN A CA 1
ATOM 695 C C . GLN A 1 88 ? 3.191 6.898 -5.424 1.00 83.12 88 GLN A C 1
ATOM 697 O O . GLN A 1 88 ? 3.229 7.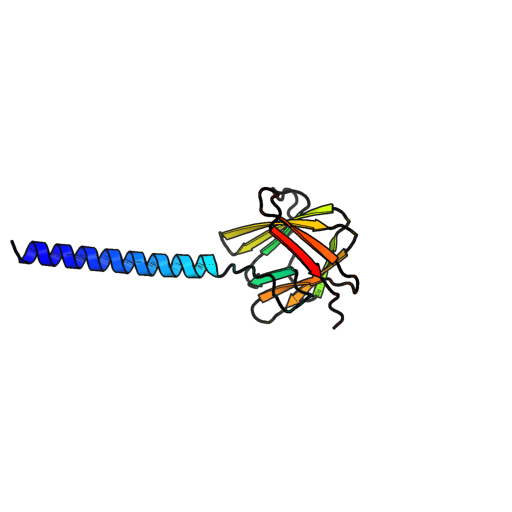621 -4.437 1.00 83.12 88 GLN A O 1
ATOM 702 N N . THR A 1 89 ? 4.279 6.532 -6.095 1.00 81.12 89 THR A N 1
ATOM 703 C CA . THR A 1 89 ? 5.648 6.931 -5.754 1.00 81.12 89 THR A CA 1
ATOM 704 C C . THR A 1 89 ? 6.217 7.694 -6.948 1.00 81.12 89 THR A C 1
ATOM 706 O O . THR A 1 89 ? 6.568 7.113 -7.980 1.00 81.12 89 THR A O 1
ATOM 709 N N . GLY A 1 90 ? 6.234 9.026 -6.864 1.00 81.00 90 GLY A N 1
ATOM 710 C CA . GLY A 1 90 ? 6.601 9.885 -7.993 1.00 81.00 90 GLY A CA 1
ATOM 711 C C . GLY A 1 90 ? 5.681 9.687 -9.209 1.00 81.00 90 GLY A C 1
ATOM 712 O O . GLY A 1 90 ? 4.483 9.972 -9.150 1.00 81.00 90 GLY A O 1
ATOM 713 N N . THR A 1 91 ? 6.243 9.223 -10.331 1.00 74.38 91 THR A N 1
ATOM 714 C CA . THR A 1 91 ? 5.507 8.935 -11.581 1.00 74.38 91 THR A CA 1
ATOM 715 C C . THR A 1 91 ? 4.998 7.498 -11.679 1.00 74.38 91 THR A C 1
ATOM 717 O O . THR A 1 91 ? 4.231 7.182 -12.590 1.00 74.38 91 THR A O 1
ATOM 720 N N . VAL A 1 92 ? 5.417 6.620 -10.767 1.00 71.38 92 VAL A N 1
ATOM 721 C CA . VAL A 1 92 ? 5.014 5.214 -10.750 1.00 71.38 92 VAL A CA 1
ATOM 722 C C . VAL A 1 92 ? 3.786 5.076 -9.864 1.00 71.38 92 VAL A C 1
ATOM 724 O O . VAL A 1 92 ? 3.733 5.622 -8.764 1.00 71.38 92 VAL A O 1
ATOM 727 N N . SER A 1 93 ? 2.781 4.341 -10.334 1.00 78.56 93 SER A N 1
ATOM 728 C CA . SER A 1 93 ? 1.631 3.993 -9.503 1.00 78.56 93 SER A CA 1
ATOM 729 C C . SER A 1 93 ? 1.235 2.542 -9.700 1.00 78.56 93 SER A C 1
ATOM 731 O O . SER A 1 93 ? 1.338 2.011 -10.808 1.00 78.56 93 SER A O 1
ATOM 733 N N . LYS A 1 94 ? 0.771 1.913 -8.624 1.00 75.94 94 LYS A N 1
ATOM 734 C CA . LYS A 1 94 ? 0.184 0.577 -8.660 1.00 75.94 94 LYS A CA 1
ATOM 735 C C . LYS A 1 94 ? -1.212 0.638 -8.071 1.00 75.94 94 LYS A C 1
ATOM 737 O O . LYS A 1 94 ? -1.405 1.236 -7.017 1.00 75.94 94 LYS A O 1
ATOM 742 N N . ILE A 1 95 ? -2.158 0.016 -8.765 1.00 80.56 95 ILE A N 1
ATOM 743 C 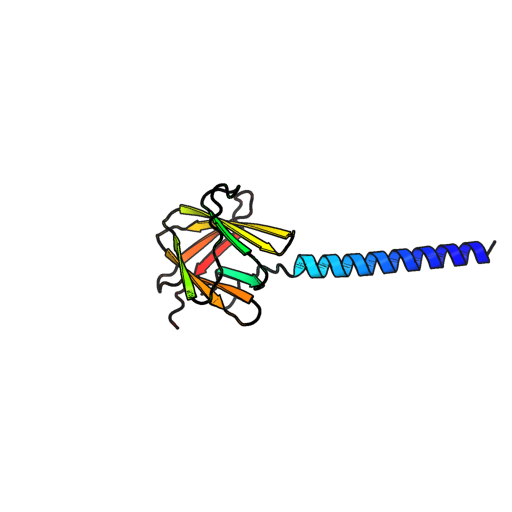CA . ILE A 1 95 ? -3.553 -0.105 -8.346 1.00 80.56 95 ILE A CA 1
ATOM 744 C C . ILE A 1 95 ? -3.816 -1.572 -8.020 1.00 80.56 95 ILE A C 1
ATOM 746 O O . ILE A 1 95 ? -3.376 -2.454 -8.756 1.00 80.56 95 ILE A O 1
ATOM 750 N N . MET A 1 96 ? -4.520 -1.836 -6.929 1.00 74.00 96 MET A N 1
ATOM 751 C CA . MET A 1 96 ? -4.973 -3.167 -6.534 1.00 74.00 96 MET A CA 1
ATOM 752 C C . MET A 1 96 ? -6.439 -3.093 -6.137 1.00 74.00 96 MET A C 1
ATOM 754 O O . MET A 1 96 ? -6.874 -2.083 -5.586 1.00 74.00 96 MET A O 1
ATOM 758 N N . LYS A 1 97 ? -7.190 -4.158 -6.411 1.00 78.00 97 LYS A N 1
ATOM 759 C CA . LYS A 1 97 ? -8.573 -4.290 -5.958 1.00 78.00 97 LYS A CA 1
ATOM 760 C C . LYS A 1 97 ? -8.599 -5.185 -4.729 1.00 78.00 97 LYS A C 1
ATOM 762 O O . LYS A 1 97 ? -7.947 -6.232 -4.714 1.00 78.00 97 LYS A O 1
ATOM 767 N N . PHE A 1 98 ? -9.339 -4.768 -3.716 1.00 76.56 98 PHE A N 1
ATOM 768 C CA . PHE A 1 98 ? -9.569 -5.559 -2.523 1.00 76.56 98 PHE A CA 1
ATOM 769 C C . PHE A 1 98 ? -11.040 -5.501 -2.129 1.00 76.56 98 PHE A C 1
ATOM 771 O O . PHE A 1 98 ? -11.678 -4.451 -2.218 1.00 76.56 98 PHE A O 1
ATOM 778 N N . ASP A 1 99 ? -11.563 -6.653 -1.729 1.00 80.06 99 ASP A N 1
ATOM 779 C CA . ASP A 1 99 ? -12.964 -6.804 -1.360 1.00 80.06 99 ASP A CA 1
ATOM 780 C C . ASP A 1 99 ? -13.055 -6.972 0.159 1.00 80.06 99 ASP A C 1
ATOM 782 O O . ASP A 1 99 ? -12.390 -7.834 0.743 1.00 80.06 99 ASP A O 1
ATOM 786 N N . ILE A 1 100 ? -13.834 -6.091 0.781 1.00 78.62 100 ILE A N 1
ATOM 787 C CA . ILE A 1 100 ? -14.114 -6.036 2.211 1.00 78.62 100 ILE A CA 1
ATOM 788 C C . ILE A 1 100 ? -15.466 -6.711 2.426 1.00 78.62 100 ILE A C 1
ATOM 790 O O . ILE A 1 100 ? -16.475 -6.251 1.898 1.00 78.62 100 ILE A O 1
ATOM 794 N N . LEU A 1 101 ? -15.469 -7.831 3.150 1.00 76.81 101 LEU A N 1
ATOM 795 C CA . LEU A 1 101 ? -16.665 -8.659 3.357 1.00 76.81 101 LEU A CA 1
ATOM 796 C C . LEU A 1 101 ? -17.509 -8.232 4.564 1.00 76.81 101 LEU A C 1
ATOM 798 O O . LEU A 1 101 ? -18.632 -8.697 4.712 1.00 76.81 101 LEU A O 1
ATOM 802 N N . GLU A 1 102 ? -16.960 -7.388 5.430 1.00 77.06 102 GLU A N 1
ATOM 803 C CA . GLU A 1 102 ? -17.613 -6.840 6.617 1.00 77.06 102 GLU A CA 1
ATOM 804 C C . GLU A 1 102 ? -16.943 -5.514 6.986 1.00 77.06 102 GLU A C 1
ATOM 806 O O . GLU A 1 102 ? -15.785 -5.300 6.628 1.00 77.06 102 GLU A O 1
ATOM 811 N N . ASP A 1 103 ? -17.652 -4.629 7.684 1.00 80.88 103 ASP A N 1
ATOM 812 C CA . ASP A 1 103 ? -17.107 -3.339 8.117 1.00 80.88 103 ASP A CA 1
ATOM 813 C C . ASP A 1 103 ? -15.805 -3.519 8.908 1.00 80.88 103 ASP A C 1
ATOM 815 O O . ASP A 1 103 ? -15.742 -4.301 9.857 1.00 80.88 103 ASP A O 1
ATOM 819 N N . VAL A 1 104 ? -14.773 -2.753 8.549 1.00 79.31 104 VAL A N 1
ATOM 820 C CA . VAL A 1 104 ? -13.455 -2.825 9.186 1.00 79.31 104 VAL A CA 1
ATOM 821 C C . VAL A 1 104 ? -12.808 -1.475 9.388 1.00 79.31 104 VAL A C 1
ATOM 823 O O . VAL A 1 104 ? -13.087 -0.486 8.712 1.00 79.31 104 VAL A O 1
ATOM 826 N N . LYS A 1 105 ? -11.839 -1.453 10.301 1.00 82.94 105 LYS A N 1
ATOM 827 C CA . LYS A 1 105 ? -10.919 -0.334 10.455 1.00 82.94 105 LYS A CA 1
ATOM 828 C C . LYS A 1 105 ? -9.518 -0.772 10.068 1.00 82.94 105 LYS A C 1
ATOM 830 O O . LYS A 1 105 ? -8.951 -1.678 10.669 1.00 82.94 105 LYS A O 1
ATOM 835 N N . LEU A 1 106 ? -8.940 -0.100 9.083 1.00 82.50 106 LEU A N 1
ATOM 836 C CA . LEU A 1 106 ? -7.538 -0.271 8.722 1.00 82.50 106 LEU A CA 1
ATOM 837 C C . LEU A 1 106 ? -6.691 0.755 9.472 1.00 82.50 106 LEU A C 1
ATOM 839 O O . LEU A 1 106 ? -7.113 1.894 9.638 1.00 82.50 106 LEU A O 1
ATOM 843 N N . LYS A 1 107 ? -5.495 0.378 9.920 1.00 85.06 107 LYS A N 1
ATOM 844 C CA . LYS A 1 107 ? -4.552 1.271 10.604 1.00 85.06 107 LYS A CA 1
ATOM 845 C C . LYS A 1 107 ? -3.254 1.363 9.817 1.00 85.06 107 LYS A C 1
ATOM 847 O O . LYS A 1 107 ? -2.727 0.349 9.369 1.00 85.06 107 LYS A O 1
ATOM 852 N N . VAL A 1 108 ? -2.725 2.572 9.670 1.00 84.50 108 VAL A N 1
ATOM 853 C CA . VAL A 1 108 ? -1.372 2.786 9.146 1.00 84.50 108 VAL A CA 1
ATOM 854 C C . VAL A 1 108 ? -0.373 2.601 10.285 1.00 84.50 108 VAL A C 1
ATOM 856 O O . VAL A 1 108 ? -0.510 3.223 11.338 1.00 84.50 108 VAL A O 1
ATOM 859 N N . VAL A 1 109 ? 0.626 1.749 10.081 1.00 83.12 109 VAL A N 1
ATOM 860 C CA . VAL A 1 109 ? 1.709 1.469 11.030 1.00 83.12 109 VAL A CA 1
ATOM 861 C C . VAL A 1 109 ? 3.040 1.837 10.396 1.00 83.12 109 VAL A C 1
ATOM 863 O O . VAL A 1 109 ? 3.307 1.512 9.242 1.00 83.12 109 VAL A O 1
ATOM 866 N N . ASP A 1 110 ? 3.872 2.539 11.152 1.00 83.62 110 ASP A N 1
ATOM 867 C CA . ASP A 1 110 ? 5.235 2.889 10.769 1.00 83.62 110 ASP A CA 1
ATOM 868 C C . ASP A 1 110 ? 6.213 1.747 11.101 1.00 83.62 110 ASP A C 1
ATOM 870 O O . ASP A 1 110 ? 6.344 1.355 12.261 1.00 83.62 110 ASP A O 1
ATOM 874 N N . PHE A 1 111 ? 6.921 1.241 10.088 1.00 81.19 111 PHE A N 1
ATOM 875 C CA . PHE A 1 111 ? 7.964 0.213 10.205 1.00 81.19 111 PHE A CA 1
ATOM 876 C C . PHE A 1 111 ? 9.388 0.784 10.049 1.00 81.19 111 PHE A C 1
ATOM 878 O O . PHE A 1 111 ? 10.336 0.071 9.728 1.00 81.19 111 PHE A O 1
ATOM 885 N N . GLY A 1 112 ? 9.570 2.084 10.275 1.00 81.94 112 GLY A N 1
ATOM 886 C CA . GLY A 1 112 ? 10.852 2.779 10.189 1.00 81.94 112 GLY A CA 1
ATOM 887 C C . GLY A 1 112 ? 11.123 3.340 8.795 1.00 81.94 112 GLY A C 1
ATOM 888 O O . GLY A 1 112 ? 11.112 4.561 8.625 1.00 81.94 112 GLY A O 1
ATOM 889 N N . GLU A 1 113 ? 11.352 2.477 7.803 1.00 79.69 113 GLU A N 1
ATOM 890 C CA . GLU A 1 113 ? 11.613 2.887 6.406 1.00 79.69 113 GLU A CA 1
ATOM 891 C C . GLU A 1 113 ? 10.363 2.828 5.511 1.00 79.69 113 GLU A C 1
ATOM 893 O O . GLU A 1 113 ? 10.287 3.537 4.506 1.00 79.69 113 GLU A O 1
ATOM 898 N N . SER A 1 114 ? 9.351 2.053 5.906 1.00 81.75 114 SER A N 1
ATOM 899 C CA . SER A 1 114 ? 8.076 1.910 5.199 1.00 81.75 114 SER A CA 1
ATOM 900 C C . SER A 1 114 ? 6.882 2.172 6.118 1.00 81.75 114 SER A C 1
ATOM 902 O O . SER A 1 114 ? 6.984 2.149 7.347 1.00 81.75 114 SER A O 1
ATOM 904 N N . TYR A 1 115 ? 5.737 2.456 5.505 1.00 83.06 115 TYR A N 1
ATOM 905 C CA . TYR A 1 115 ? 4.434 2.314 6.134 1.00 83.06 115 TYR A CA 1
ATOM 906 C C . TYR A 1 115 ? 3.845 0.961 5.764 1.00 83.06 115 TYR A C 1
ATOM 908 O O . TYR A 1 115 ? 4.044 0.466 4.656 1.00 83.06 115 TYR A O 1
ATOM 916 N N . GLY A 1 116 ? 3.063 0.391 6.672 1.00 80.94 116 GLY A N 1
ATOM 917 C CA . GLY A 1 116 ? 2.190 -0.725 6.363 1.00 80.94 116 GLY A CA 1
ATOM 918 C C . GLY A 1 116 ? 0.753 -0.446 6.763 1.00 80.94 116 GLY A C 1
ATOM 919 O O . GLY A 1 116 ? 0.479 0.337 7.669 1.00 80.94 116 GLY A O 1
ATOM 920 N N . ILE A 1 117 ? -0.175 -1.088 6.067 1.00 79.75 117 ILE A N 1
ATOM 921 C CA . ILE A 1 117 ? -1.592 -1.088 6.425 1.00 79.75 117 ILE A CA 1
ATOM 922 C C . ILE A 1 117 ? -1.876 -2.384 7.164 1.00 79.75 117 ILE A C 1
ATOM 924 O O . ILE A 1 117 ? -1.565 -3.461 6.658 1.00 79.75 117 ILE A O 1
ATOM 928 N N . VAL A 1 118 ? -2.471 -2.279 8.344 1.00 79.75 118 VAL A N 1
ATOM 929 C CA . VAL A 1 118 ? -2.847 -3.417 9.184 1.00 79.75 118 VAL A CA 1
ATOM 930 C C . VAL A 1 118 ? -4.326 -3.374 9.522 1.00 79.75 118 VAL A C 1
ATOM 932 O O . VAL A 1 118 ? -4.967 -2.329 9.407 1.00 79.75 118 VAL A O 1
ATOM 935 N N . ASN A 1 119 ? -4.867 -4.501 9.971 1.00 76.62 119 ASN A N 1
ATOM 936 C CA . ASN A 1 119 ? -6.178 -4.502 10.602 1.00 76.62 119 ASN A CA 1
ATOM 937 C C . ASN A 1 119 ? -6.088 -3.860 11.996 1.00 76.62 119 ASN A C 1
ATOM 939 O O . ASN A 1 119 ? -5.273 -4.268 12.828 1.00 76.62 119 ASN A O 1
ATOM 943 N N . ALA A 1 120 ? -6.901 -2.831 12.232 1.00 72.81 120 ALA A N 1
ATOM 944 C CA . ALA A 1 120 ? -6.977 -2.132 13.510 1.00 72.81 120 ALA A CA 1
ATOM 945 C C . ALA A 1 120 ? -7.846 -2.871 14.539 1.00 72.81 120 ALA A C 1
ATOM 947 O O . ALA A 1 120 ? -7.827 -2.506 15.711 1.00 72.81 120 ALA A O 1
ATOM 948 N N . GLU A 1 121 ? -8.629 -3.861 14.108 1.00 66.38 121 GLU A N 1
ATOM 949 C CA . GLU A 1 121 ? -9.572 -4.598 14.947 1.00 66.38 121 GLU A CA 1
ATOM 950 C C . GLU A 1 121 ? -9.097 -6.032 15.200 1.00 66.38 121 GLU A C 1
ATOM 952 O O . GLU A 1 121 ? -8.413 -6.619 14.370 1.00 66.38 121 GLU A O 1
ATOM 957 N N . ASP A 1 122 ? -9.498 -6.628 16.327 1.00 59.66 122 ASP A N 1
ATOM 958 C CA . ASP A 1 122 ? -9.147 -8.009 16.716 1.00 59.66 122 ASP A CA 1
ATOM 959 C C . ASP A 1 122 ? -9.842 -9.108 15.894 1.00 59.66 122 ASP A C 1
ATOM 961 O O . ASP A 1 122 ? -9.615 -10.299 16.121 1.00 59.66 122 ASP A O 1
ATOM 965 N N . VAL A 1 123 ? -10.697 -8.732 14.945 1.00 59.25 123 VAL A N 1
ATOM 966 C CA . VAL A 1 123 ? -11.445 -9.671 14.103 1.00 59.25 123 VAL A CA 1
ATOM 967 C C . VAL A 1 123 ? -10.581 -10.106 12.923 1.00 59.25 123 VAL A C 1
ATOM 969 O O . VAL A 1 123 ? -9.871 -9.295 12.345 1.00 59.25 123 VAL A O 1
ATOM 972 N N . LEU A 1 124 ? -10.621 -11.387 12.551 1.00 60.72 124 LEU A N 1
ATOM 973 C CA . LEU A 1 124 ? -9.908 -11.883 11.372 1.00 60.72 124 LEU A CA 1
ATOM 974 C C . LEU A 1 124 ? -10.561 -11.352 10.094 1.00 60.72 124 LEU A C 1
ATOM 976 O O . LEU A 1 124 ? -11.614 -11.844 9.701 1.00 60.72 124 LEU A O 1
ATOM 980 N N . LEU A 1 125 ? -9.908 -10.416 9.408 1.00 64.56 125 LEU A N 1
ATOM 981 C CA . LEU A 1 125 ? -10.423 -9.898 8.146 1.00 64.56 125 LEU A CA 1
ATOM 982 C C . LEU A 1 125 ? -10.008 -10.804 6.991 1.00 64.56 125 LEU A C 1
ATOM 984 O O . LEU A 1 125 ? -8.817 -10.975 6.737 1.00 64.56 125 LEU A O 1
ATOM 988 N N . ASN A 1 126 ? -10.974 -11.340 6.251 1.00 64.12 126 ASN A N 1
ATOM 989 C CA . ASN A 1 126 ? -10.700 -12.047 5.005 1.00 64.12 126 ASN A CA 1
ATOM 990 C C . ASN A 1 126 ? -10.700 -11.056 3.837 1.00 64.12 126 ASN A C 1
ATOM 992 O O . ASN A 1 126 ? -11.757 -10.642 3.367 1.00 64.12 126 ASN A O 1
ATOM 996 N N . VAL A 1 127 ? -9.510 -10.685 3.370 1.00 66.38 127 VAL A N 1
ATOM 997 C CA . VAL A 1 127 ? -9.342 -9.784 2.230 1.00 66.38 127 VAL A CA 1
ATOM 998 C C . VAL A 1 127 ? -9.029 -10.584 0.984 1.00 66.38 127 VAL A C 1
ATOM 1000 O O . VAL A 1 127 ? -7.997 -11.255 0.898 1.00 66.38 127 VAL A O 1
ATOM 1003 N N . GLN A 1 128 ? -9.887 -10.460 -0.023 1.00 71.75 128 GLN A N 1
ATOM 1004 C CA . GLN A 1 128 ? -9.591 -10.971 -1.352 1.00 71.75 128 GLN A CA 1
ATOM 1005 C C . GLN A 1 128 ? -8.800 -9.921 -2.129 1.00 71.75 128 GLN A C 1
ATOM 1007 O O . GLN A 1 128 ? -9.312 -8.848 -2.430 1.00 71.75 128 GLN A O 1
ATOM 1012 N N . VAL A 1 129 ? -7.543 -10.223 -2.448 1.00 69.38 129 VAL A N 1
ATOM 1013 C CA . VAL A 1 129 ? -6.707 -9.377 -3.301 1.00 69.38 129 VAL A CA 1
ATOM 1014 C C . VAL A 1 129 ? -6.863 -9.853 -4.735 1.00 69.38 129 VAL A C 1
ATOM 1016 O O . VAL A 1 129 ? -6.564 -11.007 -5.055 1.00 69.38 129 VAL A O 1
ATOM 1019 N N . ASN A 1 130 ? -7.302 -8.942 -5.594 1.00 68.94 130 ASN A N 1
ATOM 1020 C CA . ASN A 1 130 ? -7.451 -9.165 -7.022 1.00 68.94 130 ASN A CA 1
ATOM 1021 C C . ASN A 1 130 ? -6.463 -8.280 -7.798 1.00 68.94 130 ASN A C 1
ATOM 1023 O O . ASN A 1 130 ? -6.015 -7.230 -7.320 1.00 68.94 130 ASN A O 1
ATOM 1027 N N . ASP A 1 131 ? -6.117 -8.705 -9.008 1.00 69.12 131 ASP A N 1
ATOM 1028 C CA . ASP A 1 131 ? -5.355 -7.888 -9.943 1.00 69.12 131 ASP A CA 1
ATOM 1029 C C . ASP A 1 131 ? -6.203 -6.687 -10.428 1.00 69.12 131 ASP A C 1
ATOM 1031 O O . ASP A 1 131 ? -7.403 -6.599 -10.135 1.00 69.12 131 ASP A O 1
ATOM 1035 N N . PRO A 1 132 ? -5.611 -5.720 -11.154 1.00 64.25 132 PRO A N 1
ATOM 1036 C CA . PRO A 1 132 ? -6.353 -4.563 -11.649 1.00 64.25 132 PRO A CA 1
ATOM 1037 C C . PRO A 1 132 ? -7.536 -4.907 -12.561 1.00 64.25 132 PRO A C 1
ATOM 1039 O O . PRO A 1 132 ? -8.405 -4.054 -12.734 1.00 64.25 132 PRO A O 1
ATOM 1042 N N . ASP A 1 133 ? -7.552 -6.097 -13.162 1.00 71.12 133 ASP A N 1
ATOM 1043 C CA . ASP A 1 133 ? -8.583 -6.570 -14.087 1.00 71.12 133 ASP A CA 1
ATOM 1044 C C . ASP A 1 133 ? -9.638 -7.446 -13.386 1.00 71.12 133 ASP A C 1
ATOM 1046 O O . AS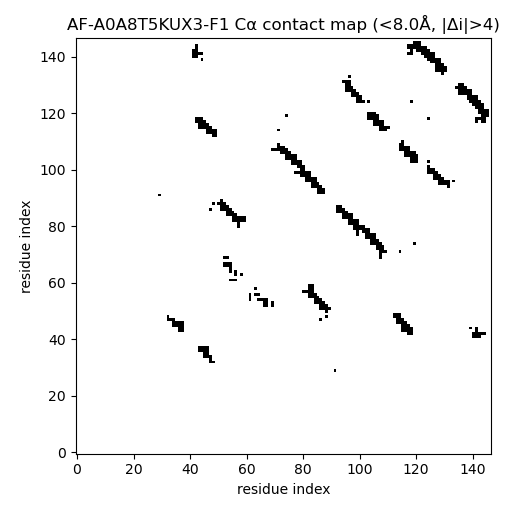P A 1 133 ? -10.585 -7.912 -14.018 1.00 71.12 133 ASP A O 1
ATOM 1050 N N . GLY A 1 134 ? -9.526 -7.600 -12.061 1.00 64.38 134 GLY A N 1
ATOM 1051 C CA . GLY A 1 134 ? -10.482 -8.308 -11.218 1.00 64.38 134 GLY A CA 1
ATOM 1052 C C . GLY A 1 134 ? -10.230 -9.810 -11.103 1.00 64.38 134 GLY A C 1
ATOM 1053 O O . GLY A 1 134 ? -11.062 -10.508 -10.528 1.00 64.38 134 GLY A O 1
ATOM 1054 N N . ASN A 1 135 ? -9.106 -10.324 -11.607 1.00 70.12 135 ASN A N 1
ATOM 1055 C CA . ASN A 1 135 ? -8.757 -11.726 -11.411 1.00 70.12 135 ASN A CA 1
ATOM 1056 C C . ASN A 1 135 ? -8.220 -11.940 -9.998 1.00 70.12 135 ASN A C 1
ATOM 1058 O O . ASN A 1 135 ? -7.386 -11.180 -9.503 1.00 70.12 135 ASN A O 1
ATOM 1062 N N . TYR A 1 136 ? -8.663 -13.022 -9.370 1.00 71.00 136 TYR A N 1
ATOM 1063 C CA . TYR A 1 136 ? -8.195 -13.418 -8.052 1.00 71.00 136 TYR A CA 1
ATOM 1064 C C . TYR A 1 136 ? -6.684 -13.663 -8.027 1.00 71.00 136 TYR A C 1
ATOM 1066 O O . TYR A 1 136 ? -6.155 -14.424 -8.837 1.00 71.00 136 TYR A O 1
ATOM 1074 N N . VAL A 1 137 ? -6.007 -13.055 -7.051 1.00 71.19 137 VAL A N 1
ATOM 1075 C CA . VAL A 1 137 ? -4.579 -13.273 -6.791 1.00 71.19 137 VAL A CA 1
ATOM 1076 C C . VAL A 1 137 ? -4.399 -14.130 -5.544 1.00 71.19 137 VAL A C 1
ATOM 1078 O O . VAL A 1 137 ? -3.702 -15.142 -5.588 1.00 71.19 137 VAL A O 1
ATOM 1081 N N . LYS A 1 138 ? -5.002 -13.724 -4.421 1.00 62.19 138 LYS A N 1
ATOM 1082 C CA . LYS A 1 138 ? -4.873 -14.403 -3.122 1.00 62.19 138 LYS A CA 1
ATOM 1083 C C . LYS A 1 138 ? -5.935 -13.922 -2.132 1.00 62.19 138 LYS A C 1
ATOM 1085 O O . LYS A 1 138 ? -6.416 -12.797 -2.236 1.00 62.19 138 LYS A O 1
ATOM 1090 N N . SER A 1 139 ? -6.209 -14.736 -1.123 1.00 66.25 139 SER A N 1
ATOM 1091 C CA . SER A 1 139 ? -6.907 -14.330 0.095 1.00 66.25 139 SER A CA 1
ATOM 1092 C C . SER A 1 139 ? -5.887 -14.114 1.205 1.00 66.25 139 SER A C 1
ATOM 1094 O O . SER A 1 139 ? -4.953 -14.902 1.353 1.00 66.25 139 SER A O 1
ATOM 1096 N N . VAL A 1 140 ? -6.050 -13.036 1.963 1.00 65.38 140 VAL A N 1
ATOM 1097 C CA . VAL A 1 140 ? -5.222 -12.706 3.124 1.00 65.38 140 VAL A CA 1
ATOM 1098 C C . VAL A 1 140 ? -6.140 -12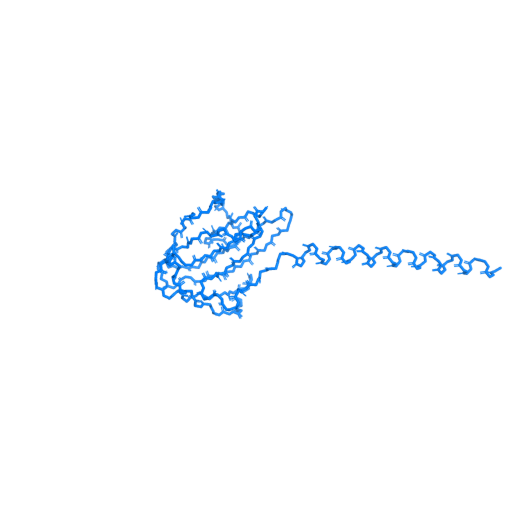.637 4.335 1.00 65.38 140 VAL A C 1
ATOM 1100 O O . VAL A 1 140 ? -7.128 -11.910 4.306 1.00 65.38 140 VAL A O 1
ATOM 1103 N N . LEU A 1 141 ? -5.819 -13.397 5.380 1.00 63.09 141 LEU A N 1
ATOM 1104 C CA . LEU A 1 141 ? -6.441 -13.242 6.691 1.00 63.09 141 LEU A CA 1
ATOM 1105 C C . LEU A 1 141 ? -5.636 -12.211 7.478 1.00 63.09 141 LEU A C 1
ATOM 1107 O O . LEU A 1 141 ? -4.423 -12.366 7.597 1.00 63.09 141 LEU A O 1
ATOM 1111 N N . LEU A 1 142 ? -6.290 -11.178 8.001 1.00 63.25 142 LEU A N 1
ATOM 1112 C CA . LEU A 1 142 ? -5.643 -10.181 8.852 1.00 63.25 142 LEU A CA 1
ATOM 1113 C C . LEU A 1 142 ? -6.125 -10.317 10.286 1.00 63.25 142 LEU A C 1
ATOM 1115 O O . LEU A 1 142 ? -7.269 -9.986 10.592 1.00 63.25 142 LEU A O 1
ATOM 1119 N N . GLY A 1 143 ? -5.244 -10.763 11.169 1.00 56.72 143 GLY A N 1
ATOM 1120 C CA . GLY A 1 143 ? -5.441 -10.682 12.608 1.00 56.72 143 GLY A CA 1
ATOM 1121 C C . GLY A 1 143 ? -5.226 -9.263 13.130 1.00 56.72 143 GLY A C 1
ATOM 1122 O O . GLY A 1 143 ? -4.465 -8.477 12.559 1.00 56.72 143 GLY A O 1
ATOM 1123 N N . GLY A 1 144 ? -5.880 -8.941 14.244 1.00 52.53 144 GLY A N 1
ATOM 1124 C CA . GLY A 1 144 ? -5.768 -7.626 14.863 1.00 52.53 144 GLY A CA 1
ATOM 1125 C C . GLY A 1 144 ? -4.393 -7.303 15.422 1.00 52.53 144 GLY A C 1
ATOM 1126 O O . GLY A 1 144 ? -3.716 -8.118 16.064 1.00 52.53 144 GLY A O 1
ATOM 1127 N N . GLY A 1 145 ? -3.973 -6.066 15.177 1.00 49.34 145 GLY A N 1
ATOM 1128 C CA . GLY A 1 145 ? -2.811 -5.443 15.796 1.00 49.34 145 GLY A CA 1
ATOM 1129 C C . GLY A 1 145 ? -3.178 -4.697 17.073 1.00 49.34 145 GLY A C 1
ATOM 1130 O O . GLY A 1 145 ? -3.120 -3.471 17.078 1.00 49.34 145 GLY A O 1
ATOM 1131 N N . ASN A 1 146 ? -3.527 -5.413 18.146 1.00 41.56 146 ASN A N 1
ATOM 1132 C CA . ASN A 1 146 ? -3.447 -4.843 19.491 1.00 41.56 146 ASN A CA 1
ATOM 1133 C C . ASN A 1 146 ? -1.981 -4.817 19.933 1.00 41.56 146 ASN A C 1
ATOM 1135 O O . ASN A 1 146 ? -1.487 -5.821 20.438 1.00 41.56 146 ASN A O 1
ATOM 1139 N N . ASP A 1 147 ? -1.323 -3.681 19.708 1.00 45.16 147 ASP A N 1
ATOM 1140 C CA . ASP A 1 147 ? -0.186 -3.180 20.491 1.00 45.16 147 ASP A CA 1
ATOM 1141 C C . ASP A 1 147 ? -0.383 -1.670 20.728 1.00 45.16 147 ASP A C 1
ATOM 1143 O O . ASP A 1 147 ? -0.673 -0.936 19.744 1.00 45.16 147 ASP A O 1
#

pLDDT: mean 72.68, std 12.85, range [40.84, 90.12]

Nearest PDB structures (foldseek):
  5mg3-assembly1_C  TM=4.458E-01  e=2.806E+00  Escherichia coli
  3wen-assembly1_A  TM=2.994E-01  e=6.328E-01  Beta vulgaris
  3bs6-assembly2_B  TM=4.429E-01  e=4.072E+00  Escherichia coli
  3blc-assembly1_A  TM=3.978E-01  e=6.930E+00  Escherichia coli K-12

Solvent-accessible surface area (backbone atoms only — not comparable to full-atom values): 8239 Å² total; per-residue (Å²): 114,69,68,63,54,52,55,51,51,53,51,51,52,53,53,52,49,51,51,50,52,54,51,49,53,50,48,50,64,64,56,65,73,56,71,48,66,48,82,92,44,58,30,44,70,41,46,46,54,69,83,41,47,58,38,74,27,77,44,90,81,47,85,71,74,69,82,55,81,89,46,74,68,41,71,49,80,44,64,58,41,62,35,26,40,35,45,33,47,87,92,48,71,50,64,36,31,38,39,37,82,52,70,45,41,37,22,32,41,70,70,86,72,30,36,29,37,24,31,55,40,81,58,73,41,63,35,42,37,23,43,82,89,65,50,83,72,47,78,44,65,22,36,36,57,90,124